Protein AF-A0A645EH35-F1 (afdb_monomer)

Organism: NCBI:txid1076179

Sequence (61 aa):
MQVPAQNCLMIGDTTVDILAGKAAGAQTVGVLCGFGEEGELRRAGADLIVKDLKELFDLFK

Radius of gyration: 11.14 Å; Cα contacts (8 Å, |Δi|>4): 104; chains: 1; bounding box: 26×24×26 Å

InterPro domains:
  IPR023214 HAD superfamily [G3DSA:3.40.50.1000] (1-61)
  IPR036412 HAD-like superfamily [SSF56784] (2-60)
  IPR050155 HAD-like hydrolase superfamily [PTHR43434] (2-60)

Structure (mmCIF, N/CA/C/O backbone):
data_AF-A0A645EH35-F1
#
_entry.id   AF-A0A645EH35-F1
#
loop_
_atom_site.group_PDB
_atom_site.id
_atom_site.type_symbol
_atom_site.label_atom_id
_atom_site.label_alt_id
_atom_site.label_comp_id
_atom_site.label_asym_id
_atom_site.label_entity_id
_atom_site.label_seq_id
_atom_site.pdbx_PDB_ins_code
_atom_site.Cartn_x
_atom_site.Cartn_y
_atom_site.Cartn_z
_atom_site.occupancy
_atom_site.B_iso_or_equiv
_atom_site.auth_seq_id
_atom_site.auth_comp_id
_atom_site.auth_asym_id
_atom_site.auth_atom_id
_atom_site.pdbx_PDB_model_num
ATOM 1 N N . MET A 1 1 ? -8.558 14.250 11.389 1.00 59.72 1 MET A N 1
ATOM 2 C CA . MET A 1 1 ? -9.743 13.537 10.859 1.00 59.72 1 MET A CA 1
ATOM 3 C C . MET A 1 1 ? -9.984 12.307 11.726 1.00 59.72 1 MET A C 1
ATOM 5 O O . MET A 1 1 ? -9.005 11.721 12.161 1.00 59.72 1 MET A O 1
ATOM 9 N N . GLN A 1 2 ? -11.237 11.957 12.027 1.00 90.81 2 GLN A N 1
ATOM 10 C CA . GLN A 1 2 ? -11.609 10.799 12.862 1.00 90.81 2 GLN A CA 1
ATOM 11 C C . GLN A 1 2 ? -12.226 9.698 11.981 1.00 90.81 2 GLN A C 1
ATOM 13 O O . GLN A 1 2 ? -13.394 9.354 12.128 1.00 90.81 2 GLN A O 1
ATOM 18 N N . VAL A 1 3 ? -11.465 9.214 10.995 1.00 96.75 3 VAL A N 1
ATOM 19 C CA . VAL A 1 3 ? -11.926 8.189 10.043 1.00 96.75 3 VAL A CA 1
ATOM 20 C C . VAL A 1 3 ? -11.325 6.836 10.444 1.00 96.75 3 VAL A C 1
ATOM 22 O O . VAL A 1 3 ? -10.113 6.777 10.660 1.00 96.75 3 VAL A O 1
ATOM 25 N N . PRO A 1 4 ? -12.127 5.760 10.563 1.00 97.75 4 PRO A N 1
ATOM 26 C CA . PRO A 1 4 ? -11.605 4.416 10.801 1.00 97.75 4 PRO A CA 1
ATOM 27 C C . PRO A 1 4 ? -10.666 3.973 9.676 1.00 97.75 4 PRO A C 1
ATOM 29 O O . PRO A 1 4 ? -10.975 4.182 8.507 1.00 97.75 4 PRO A O 1
ATOM 32 N N . ALA A 1 5 ? -9.564 3.299 10.010 1.00 97.50 5 ALA A N 1
ATOM 33 C CA . ALA A 1 5 ? -8.569 2.856 9.028 1.00 97.50 5 ALA A CA 1
ATOM 34 C C . ALA A 1 5 ? -9.148 1.949 7.927 1.00 97.50 5 ALA A C 1
ATOM 36 O O . ALA A 1 5 ? -8.716 2.016 6.785 1.00 97.50 5 ALA A O 1
ATOM 37 N N . GLN A 1 6 ? -10.180 1.172 8.253 1.00 97.56 6 GLN A N 1
ATOM 38 C CA . GLN A 1 6 ? -10.915 0.300 7.327 1.00 97.56 6 GLN A CA 1
ATOM 39 C C . GLN A 1 6 ? -11.577 1.072 6.172 1.00 97.56 6 GLN A C 1
ATOM 41 O O . GLN A 1 6 ? -11.824 0.504 5.115 1.00 97.56 6 GLN A O 1
ATOM 46 N N . ASN A 1 7 ? -11.861 2.362 6.383 1.00 97.31 7 ASN A N 1
ATOM 47 C CA . ASN A 1 7 ? -12.434 3.271 5.388 1.00 97.31 7 ASN A CA 1
ATOM 48 C C . ASN A 1 7 ? -11.355 4.124 4.701 1.00 97.31 7 ASN A C 1
ATOM 50 O O . ASN A 1 7 ? -11.677 5.087 4.005 1.00 97.31 7 ASN A O 1
ATOM 54 N N . CYS A 1 8 ? -10.082 3.813 4.937 1.00 97.31 8 CYS A N 1
ATOM 55 C CA . CYS A 1 8 ? -8.943 4.472 4.327 1.00 97.31 8 CYS A CA 1
ATOM 56 C C . CYS A 1 8 ? -8.226 3.507 3.379 1.00 97.31 8 CYS A C 1
ATOM 58 O O . CYS A 1 8 ? -8.174 2.295 3.598 1.00 97.31 8 CYS A O 1
ATOM 60 N N . LEU A 1 9 ? -7.608 4.088 2.356 1.00 97.69 9 LEU A N 1
ATOM 61 C CA . LEU A 1 9 ? -6.717 3.401 1.437 1.00 97.69 9 LEU A CA 1
ATOM 62 C C . LEU A 1 9 ? -5.305 3.950 1.632 1.00 97.69 9 LEU A C 1
ATOM 64 O O . LEU A 1 9 ? -5.069 5.138 1.412 1.00 97.69 9 LEU A O 1
ATOM 68 N N . MET A 1 10 ? -4.380 3.099 2.063 1.00 98.31 10 MET A N 1
ATOM 69 C CA . MET A 1 10 ? -2.962 3.437 2.131 1.00 98.31 10 MET A CA 1
ATOM 70 C C . MET A 1 10 ? -2.339 3.229 0.753 1.00 98.31 10 MET A C 1
ATOM 72 O O . MET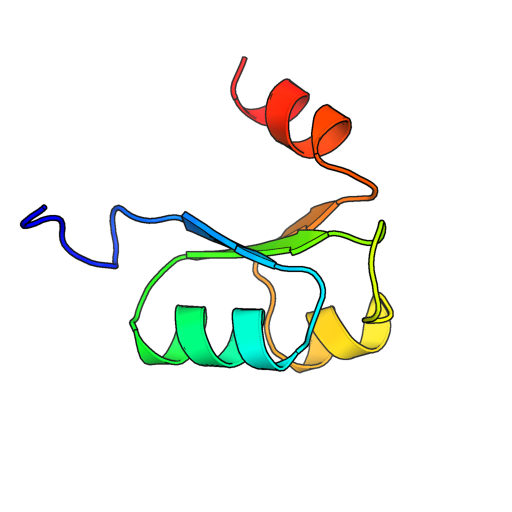 A 1 10 ? -2.409 2.131 0.206 1.00 98.31 10 MET A O 1
ATOM 76 N N . ILE A 1 11 ? -1.730 4.269 0.194 1.00 98.25 11 ILE A N 1
ATOM 77 C CA . ILE A 1 11 ? -1.066 4.224 -1.112 1.00 98.25 11 ILE A CA 1
ATOM 78 C C . ILE A 1 11 ? 0.405 4.547 -0.875 1.00 98.25 11 ILE A C 1
ATOM 80 O O . ILE A 1 11 ? 0.702 5.599 -0.310 1.00 98.25 11 ILE A O 1
ATOM 84 N N . GLY A 1 12 ? 1.309 3.668 -1.299 1.00 98.31 12 GLY A N 1
ATOM 85 C CA . GLY A 1 12 ? 2.744 3.884 -1.129 1.00 98.31 12 GLY A CA 1
ATOM 86 C C . GLY A 1 12 ? 3.593 3.064 -2.086 1.00 98.31 12 GLY A C 1
ATOM 87 O O . GLY A 1 12 ? 3.113 2.130 -2.729 1.00 98.31 12 GLY A O 1
ATOM 88 N N . ASP A 1 13 ? 4.853 3.449 -2.216 1.00 98.50 13 ASP A N 1
ATOM 89 C CA . ASP A 1 13 ? 5.813 2.857 -3.146 1.00 98.50 13 ASP A CA 1
ATOM 90 C C . ASP A 1 13 ? 6.834 1.952 -2.450 1.00 98.50 13 ASP A C 1
ATOM 92 O O . ASP A 1 13 ? 7.627 1.304 -3.126 1.00 98.50 13 ASP A O 1
ATOM 96 N N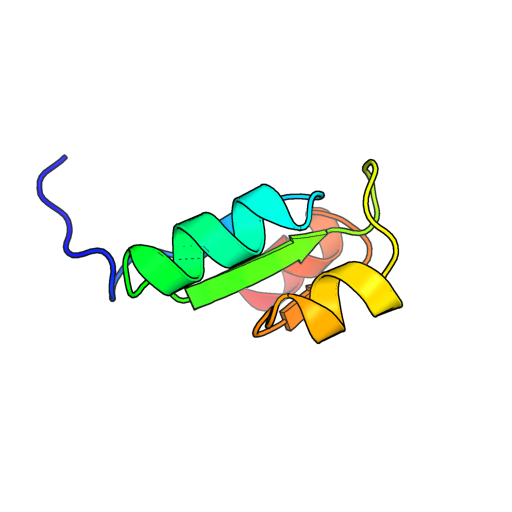 . THR A 1 14 ? 6.822 1.868 -1.118 1.00 98.56 14 THR A N 1
ATOM 97 C CA . THR A 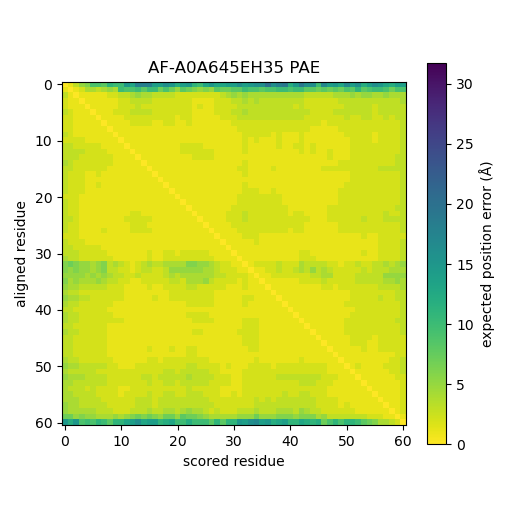1 14 ? 7.740 1.016 -0.355 1.00 98.56 14 THR A CA 1
ATOM 98 C C . THR A 1 14 ? 7.008 -0.089 0.398 1.00 98.56 14 THR A C 1
ATOM 100 O O . THR A 1 14 ? 5.817 -0.012 0.704 1.00 98.56 14 THR A O 1
ATOM 103 N N . THR A 1 15 ? 7.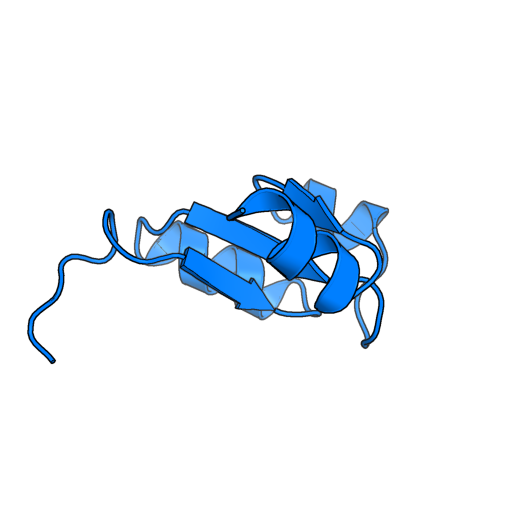741 -1.140 0.769 1.00 98.50 15 THR A N 1
ATOM 104 C CA . THR A 1 15 ? 7.193 -2.222 1.599 1.00 98.50 15 THR A CA 1
ATOM 105 C C . THR A 1 15 ? 6.721 -1.726 2.966 1.00 98.50 15 THR A C 1
ATOM 107 O O . THR A 1 15 ? 5.754 -2.264 3.502 1.00 98.50 15 THR A O 1
ATOM 110 N N . VAL A 1 16 ? 7.350 -0.683 3.520 1.00 98.56 16 VAL A N 1
ATOM 111 C CA . VAL A 1 16 ? 6.971 -0.104 4.818 1.00 98.56 16 VAL A CA 1
ATOM 112 C C . VAL A 1 16 ? 5.587 0.538 4.754 1.00 98.56 16 VAL A C 1
ATOM 114 O O . VAL A 1 16 ? 4.818 0.370 5.699 1.00 98.56 16 VAL A O 1
ATOM 117 N N . ASP A 1 17 ? 5.224 1.184 3.643 1.00 98.50 17 ASP A N 1
ATOM 118 C CA . ASP A 1 17 ? 3.884 1.759 3.464 1.00 98.50 17 ASP A CA 1
ATOM 119 C C . ASP A 1 17 ? 2.804 0.674 3.506 1.00 98.50 17 ASP A C 1
ATOM 121 O O . ASP A 1 17 ? 1.788 0.805 4.194 1.00 98.50 17 ASP A O 1
ATOM 125 N N . ILE A 1 18 ? 3.062 -0.438 2.811 1.00 98.75 18 ILE A N 1
ATOM 126 C CA . ILE A 1 18 ? 2.161 -1.590 2.764 1.00 98.75 18 ILE A CA 1
ATOM 127 C C . ILE A 1 18 ? 2.019 -2.212 4.152 1.00 98.75 18 ILE A C 1
ATOM 129 O O . ILE A 1 18 ? 0.901 -2.410 4.630 1.00 98.75 18 ILE A O 1
ATOM 133 N N . LEU A 1 19 ? 3.136 -2.478 4.830 1.00 98.75 19 LEU A N 1
ATOM 134 C CA . LEU A 1 19 ? 3.122 -3.068 6.168 1.00 98.75 19 LEU A CA 1
ATOM 135 C C . LEU A 1 19 ? 2.417 -2.154 7.179 1.00 98.75 19 LEU A C 1
ATOM 137 O O . LEU A 1 19 ? 1.637 -2.644 7.995 1.00 98.75 19 LEU A O 1
ATOM 141 N N . ALA A 1 20 ? 2.633 -0.839 7.103 1.00 98.69 20 ALA A N 1
ATOM 142 C CA . ALA A 1 20 ? 1.973 0.136 7.966 1.00 98.69 20 ALA A CA 1
ATOM 143 C C . ALA A 1 20 ? 0.456 0.179 7.728 1.00 98.69 20 ALA A C 1
ATOM 145 O O . ALA A 1 20 ? -0.316 0.118 8.687 1.00 98.69 20 ALA A O 1
ATOM 146 N N . GLY A 1 21 ? 0.019 0.222 6.465 1.00 98.56 21 GLY A N 1
ATOM 147 C CA . GLY A 1 21 ? -1.401 0.188 6.115 1.00 98.56 21 GLY A CA 1
ATOM 148 C C . GLY A 1 21 ? -2.085 -1.087 6.612 1.00 98.56 21 GLY A C 1
ATOM 149 O O . GLY A 1 21 ? -3.133 -1.019 7.259 1.00 98.56 21 GLY A O 1
ATOM 150 N N . LYS A 1 22 ? -1.443 -2.245 6.418 1.00 98.50 22 LYS A N 1
ATOM 151 C CA . LYS A 1 22 ? -1.934 -3.531 6.932 1.00 98.50 22 LYS A CA 1
ATOM 152 C C . LYS A 1 22 ? -2.000 -3.574 8.453 1.00 98.50 22 LYS A C 1
ATOM 154 O O . LYS A 1 22 ? -3.021 -3.993 8.994 1.00 98.50 22 LYS A O 1
ATOM 159 N N . ALA A 1 23 ? -0.961 -3.106 9.143 1.00 98.56 23 ALA A N 1
ATOM 160 C CA . ALA A 1 23 ? -0.937 -3.047 10.604 1.00 98.56 23 ALA A CA 1
ATOM 161 C C . ALA A 1 23 ? -2.032 -2.125 11.169 1.00 98.56 23 ALA A C 1
ATOM 163 O O . ALA A 1 23 ? -2.591 -2.410 12.226 1.00 98.56 23 ALA A O 1
ATOM 164 N N . ALA A 1 24 ? -2.373 -1.051 10.452 1.00 98.06 24 ALA A N 1
ATOM 165 C CA . ALA A 1 24 ? -3.476 -0.161 10.804 1.00 98.06 24 ALA A CA 1
ATOM 166 C C . ALA A 1 24 ? -4.868 -0.743 10.486 1.00 98.06 24 ALA A C 1
ATOM 168 O O . ALA A 1 24 ? -5.869 -0.208 10.962 1.00 98.06 24 ALA A O 1
ATOM 169 N N . GLY A 1 25 ? -4.957 -1.821 9.699 1.00 98.06 25 GLY A N 1
ATOM 170 C CA . GLY A 1 25 ? -6.222 -2.396 9.233 1.00 98.06 25 GLY A CA 1
ATOM 171 C C . GLY A 1 25 ? -6.844 -1.657 8.042 1.00 98.06 25 GLY A C 1
ATOM 172 O O . GLY A 1 25 ? -8.056 -1.741 7.845 1.00 98.06 25 GLY A O 1
ATOM 173 N N . ALA A 1 26 ? -6.037 -0.920 7.276 1.00 98.56 26 ALA A N 1
ATOM 174 C CA . ALA A 1 26 ? -6.439 -0.278 6.029 1.00 98.56 26 ALA A CA 1
ATOM 175 C C . ALA A 1 26 ? -6.227 -1.205 4.822 1.00 98.56 26 ALA A C 1
ATOM 177 O O . ALA A 1 26 ? -5.408 -2.130 4.855 1.00 98.56 26 ALA A O 1
ATOM 178 N N . GLN A 1 27 ? -6.936 -0.916 3.730 1.00 98.25 27 GLN A N 1
ATOM 179 C CA . GLN A 1 27 ? -6.597 -1.469 2.417 1.00 98.25 27 GLN A CA 1
ATOM 180 C C . GLN A 1 27 ? -5.301 -0.825 1.912 1.00 98.25 27 GLN A C 1
ATOM 182 O O . GLN A 1 27 ? -5.022 0.333 2.240 1.00 98.25 27 GLN A O 1
ATOM 187 N N . THR A 1 28 ? -4.513 -1.546 1.115 1.00 98.75 28 THR A N 1
ATOM 188 C CA . THR A 1 28 ? -3.203 -1.064 0.654 1.00 98.75 28 THR A CA 1
ATOM 189 C C . THR A 1 28 ? -3.012 -1.180 -0.856 1.00 98.75 28 THR A C 1
ATOM 191 O O . THR A 1 28 ? -3.325 -2.201 -1.466 1.00 98.75 28 THR A O 1
ATOM 194 N N . VAL A 1 29 ? -2.453 -0.134 -1.465 1.00 98.69 29 VAL A N 1
ATOM 195 C CA . VAL A 1 29 ? -2.072 -0.090 -2.882 1.00 98.69 29 VAL A CA 1
ATOM 196 C C . VAL A 1 29 ? -0.585 0.222 -2.995 1.00 98.69 29 VAL A C 1
ATOM 198 O O . VAL A 1 29 ? -0.125 1.252 -2.505 1.00 98.69 29 VAL A O 1
ATOM 201 N N . GLY A 1 30 ? 0.148 -0.658 -3.672 1.00 98.62 30 GLY A N 1
ATOM 202 C CA . GLY A 1 30 ? 1.517 -0.409 -4.108 1.00 98.62 30 GLY A CA 1
ATOM 203 C C . GLY A 1 30 ? 1.550 0.374 -5.421 1.00 98.62 30 GLY A C 1
ATOM 204 O O . GLY A 1 30 ? 0.80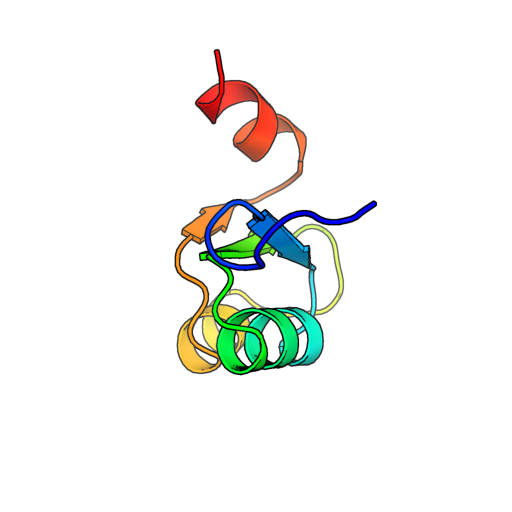9 0.038 -6.345 1.00 98.62 30 GLY A O 1
ATOM 205 N N . VAL A 1 31 ? 2.416 1.380 -5.538 1.00 98.38 31 VAL A N 1
ATOM 206 C CA . VAL A 1 31 ? 2.659 2.093 -6.807 1.00 98.38 31 VAL A CA 1
ATOM 207 C C . VAL A 1 31 ? 4.095 1.874 -7.286 1.00 98.38 31 VAL A C 1
ATOM 209 O O . VAL A 1 31 ? 5.040 2.041 -6.522 1.00 98.38 31 VAL A O 1
ATOM 212 N N . LEU A 1 32 ? 4.276 1.516 -8.560 1.00 98.38 32 LEU A N 1
ATOM 213 C CA . LEU A 1 32 ? 5.589 1.171 -9.138 1.00 98.38 32 LEU A CA 1
ATOM 214 C C . LEU A 1 32 ? 6.373 2.375 -9.685 1.00 98.38 32 LEU A C 1
ATOM 216 O O . LEU A 1 32 ? 7.371 2.209 -10.383 1.00 98.38 32 LEU A O 1
ATOM 220 N N . CYS A 1 33 ? 5.934 3.597 -9.386 1.00 95.88 33 CYS A N 1
ATOM 221 C CA . CYS A 1 33 ? 6.619 4.826 -9.789 1.00 95.88 33 CYS A CA 1
ATOM 222 C C . CYS A 1 33 ? 7.644 5.332 -8.753 1.00 95.88 33 CYS A C 1
ATOM 224 O O . CYS A 1 33 ? 8.119 6.459 -8.887 1.00 95.88 33 CYS A O 1
ATOM 226 N N . GLY A 1 34 ? 7.954 4.530 -7.727 1.00 94.19 34 GLY A N 1
ATOM 227 C CA . GLY A 1 34 ? 8.902 4.854 -6.657 1.00 94.19 34 GLY A CA 1
ATOM 228 C C . GLY A 1 34 ? 9.947 3.757 -6.422 1.00 94.19 34 GLY A C 1
ATOM 229 O O . GLY A 1 34 ? 10.490 3.219 -7.385 1.00 94.19 34 GLY A O 1
ATOM 230 N N . PHE A 1 35 ? 10.282 3.469 -5.161 1.00 95.75 35 PHE A N 1
ATOM 231 C CA . PHE A 1 35 ? 11.456 2.653 -4.810 1.00 95.75 35 PHE A CA 1
ATOM 232 C C . PHE A 1 35 ? 11.230 1.138 -4.781 1.00 95.75 35 PHE A C 1
ATOM 234 O O . PHE A 1 35 ? 12.169 0.393 -5.054 1.00 95.75 35 PHE A O 1
ATOM 241 N N . GLY A 1 36 ? 10.046 0.671 -4.390 1.00 96.38 36 GLY A N 1
ATOM 242 C CA . GLY A 1 36 ? 9.767 -0.752 -4.215 1.00 96.38 36 GLY A CA 1
ATOM 243 C C . GLY A 1 36 ? 9.502 -1.473 -5.532 1.00 96.38 36 GLY A C 1
ATOM 244 O O . GLY A 1 36 ? 8.840 -0.953 -6.432 1.00 96.38 36 GLY A O 1
ATOM 245 N N . GLU A 1 37 ? 9.969 -2.715 -5.624 1.00 97.94 37 GLU A N 1
ATOM 246 C CA . GLU A 1 37 ? 9.668 -3.579 -6.765 1.00 97.94 37 GLU A CA 1
ATOM 247 C C . GLU A 1 37 ? 8.330 -4.313 -6.576 1.00 97.94 37 GLU A C 1
ATOM 249 O O . GLU A 1 37 ? 7.945 -4.666 -5.458 1.00 97.94 37 GLU A O 1
ATOM 254 N N . GLU A 1 38 ? 7.636 -4.645 -7.672 1.00 98.38 38 GLU A N 1
ATOM 255 C CA . GLU A 1 38 ? 6.329 -5.327 -7.622 1.00 98.38 38 GLU A CA 1
ATOM 256 C C . GLU A 1 38 ? 6.355 -6.586 -6.745 1.00 98.38 38 GLU A C 1
ATOM 258 O O . GLU A 1 38 ? 5.457 -6.814 -5.931 1.00 98.38 38 GLU A O 1
ATOM 263 N N . GLY A 1 39 ? 7.409 -7.396 -6.875 1.00 98.56 39 GLY A N 1
ATOM 264 C CA . GLY A 1 39 ? 7.566 -8.616 -6.090 1.00 98.56 39 GLY A CA 1
ATOM 265 C C . GLY A 1 39 ? 7.700 -8.350 -4.589 1.00 98.56 39 GLY A C 1
ATOM 266 O O . GLY A 1 39 ? 7.185 -9.125 -3.783 1.00 98.56 39 GLY A O 1
ATOM 267 N N . GLU A 1 40 ? 8.370 -7.267 -4.199 1.00 98.56 40 GLU A N 1
ATOM 268 C CA . GLU A 1 40 ? 8.527 -6.868 -2.798 1.00 98.56 40 GLU A CA 1
ATOM 269 C C . GLU A 1 40 ? 7.207 -6.372 -2.216 1.00 98.56 40 GLU A C 1
ATOM 271 O O . GLU A 1 40 ? 6.801 -6.828 -1.145 1.00 98.56 40 GLU A O 1
ATOM 276 N N . LEU A 1 41 ? 6.498 -5.513 -2.952 1.00 98.75 41 LEU A N 1
ATOM 277 C CA . LEU A 1 41 ? 5.198 -4.977 -2.549 1.00 98.75 41 LEU A CA 1
ATOM 278 C C . LEU A 1 41 ? 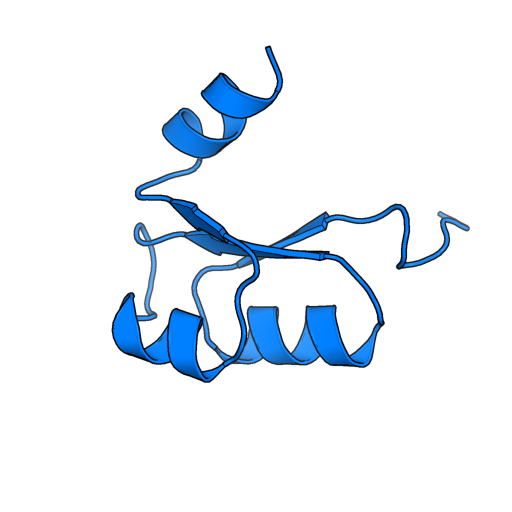4.140 -6.088 -2.435 1.00 98.75 41 LEU A C 1
ATOM 280 O O . LEU A 1 41 ? 3.374 -6.118 -1.468 1.00 98.75 41 LEU A O 1
ATOM 284 N N . ARG A 1 42 ? 4.146 -7.071 -3.351 1.00 98.62 42 ARG A N 1
ATOM 285 C CA . ARG A 1 42 ? 3.291 -8.270 -3.255 1.00 98.62 42 ARG A CA 1
ATOM 286 C C . ARG A 1 42 ? 3.591 -9.081 -2.002 1.00 98.62 42 ARG A C 1
ATOM 288 O O . ARG A 1 42 ? 2.663 -9.463 -1.296 1.00 98.62 42 ARG A O 1
ATOM 295 N N . ARG A 1 43 ? 4.871 -9.344 -1.712 1.00 98.69 43 ARG A N 1
ATOM 296 C CA . ARG A 1 43 ? 5.278 -10.097 -0.511 1.00 98.69 43 ARG A CA 1
ATOM 297 C C . ARG A 1 43 ? 4.948 -9.354 0.783 1.00 98.69 43 ARG A C 1
ATOM 299 O O . ARG A 1 43 ? 4.610 -10.004 1.766 1.00 98.69 43 ARG A O 1
ATOM 306 N N . ALA A 1 44 ? 5.008 -8.022 0.775 1.00 98.56 44 ALA A N 1
ATOM 307 C CA . ALA A 1 44 ? 4.573 -7.183 1.892 1.00 98.56 44 ALA A CA 1
ATOM 308 C C . ALA A 1 44 ? 3.045 -7.195 2.096 1.00 98.56 44 ALA A C 1
ATOM 310 O O . ALA A 1 44 ? 2.562 -6.753 3.137 1.00 98.56 44 ALA A O 1
ATOM 311 N N . GLY A 1 45 ? 2.286 -7.728 1.133 1.00 98.56 45 GLY A N 1
ATOM 312 C CA . GLY A 1 45 ? 0.846 -7.926 1.231 1.00 98.56 45 GLY A CA 1
ATOM 313 C C . GLY A 1 45 ? 0.014 -6.805 0.618 1.00 98.56 45 GLY A C 1
ATOM 314 O O . GLY A 1 45 ? -1.087 -6.569 1.100 1.00 98.56 45 GLY A O 1
ATOM 315 N N . ALA A 1 46 ? 0.506 -6.096 -0.403 1.00 98.56 46 ALA A N 1
ATOM 316 C CA . ALA A 1 46 ? -0.299 -5.103 -1.116 1.00 98.56 46 ALA A CA 1
ATOM 317 C C . ALA A 1 46 ? -1.591 -5.740 -1.668 1.00 98.56 46 ALA A C 1
ATOM 319 O O . ALA A 1 46 ? -1.522 -6.791 -2.309 1.00 98.56 46 ALA A O 1
ATOM 320 N N . ASP A 1 47 ? -2.756 -5.121 -1.429 1.00 98.56 47 ASP A N 1
ATOM 321 C CA . ASP A 1 47 ? -4.038 -5.617 -1.968 1.00 98.56 47 ASP A CA 1
ATOM 322 C C . ASP A 1 47 ? -4.120 -5.425 -3.482 1.00 98.56 47 ASP A C 1
ATOM 324 O O . ASP A 1 47 ? -4.686 -6.249 -4.202 1.00 98.56 47 ASP A O 1
ATOM 328 N N . LEU A 1 48 ? -3.531 -4.332 -3.960 1.00 98.38 48 LEU A N 1
ATOM 329 C CA . LEU A 1 48 ? -3.430 -3.988 -5.367 1.00 98.38 48 LEU A CA 1
ATOM 330 C C . LEU A 1 48 ? -2.058 -3.372 -5.637 1.00 98.38 48 LEU A C 1
ATOM 332 O O . LEU A 1 48 ? -1.486 -2.705 -4.777 1.00 98.38 48 LEU A O 1
ATOM 336 N N . ILE A 1 49 ? -1.532 -3.581 -6.839 1.00 98.62 49 ILE A N 1
ATOM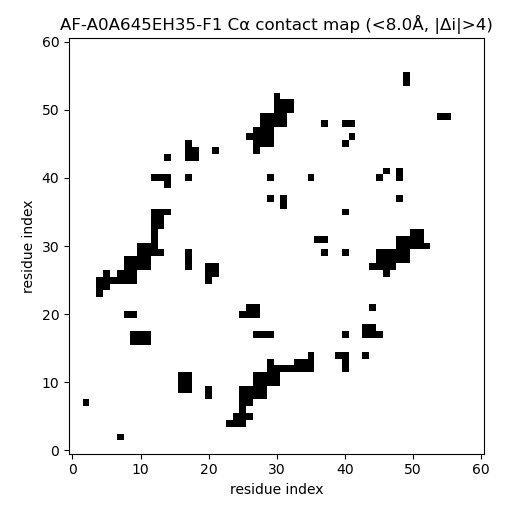 337 C CA . ILE A 1 49 ? -0.349 -2.876 -7.326 1.00 98.62 49 ILE A CA 1
ATOM 338 C C . ILE A 1 49 ? -0.695 -2.264 -8.673 1.00 98.62 49 ILE A C 1
ATOM 340 O O . ILE A 1 49 ? -1.290 -2.934 -9.516 1.00 98.62 49 ILE A O 1
ATOM 344 N N . VAL A 1 50 ? -0.321 -1.004 -8.852 1.00 98.44 50 VAL A N 1
ATOM 345 C CA . VAL A 1 50 ? -0.504 -0.247 -10.092 1.00 98.44 50 VAL A CA 1
ATOM 346 C C . VAL A 1 50 ? 0.825 0.352 -10.534 1.00 98.44 50 VAL A C 1
ATOM 348 O O . VAL A 1 50 ?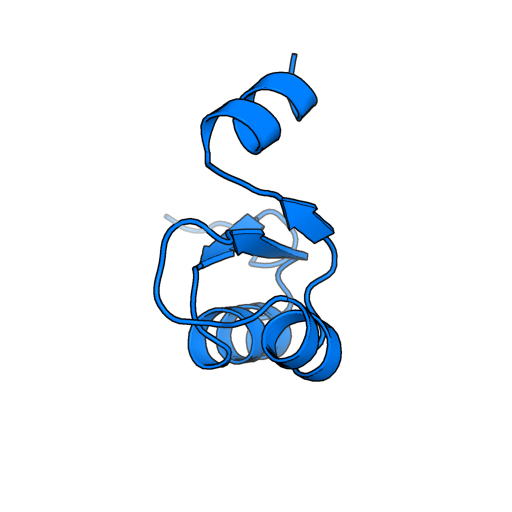 1.735 0.574 -9.729 1.00 98.44 50 VAL A O 1
ATOM 351 N N . LYS A 1 51 ? 0.941 0.655 -11.821 1.00 97.94 51 LYS A N 1
ATOM 352 C CA . LYS A 1 51 ? 2.136 1.264 -12.396 1.00 97.94 51 LYS A CA 1
ATOM 353 C C . LYS A 1 51 ? 2.386 2.667 -11.846 1.00 97.94 51 LYS A C 1
ATOM 355 O O . LYS A 1 51 ? 3.522 3.014 -11.538 1.00 97.94 51 LYS A O 1
ATOM 360 N N . ASP A 1 52 ? 1.336 3.476 -11.753 1.00 97.31 52 ASP A N 1
ATOM 361 C CA . ASP A 1 52 ? 1.399 4.874 -11.336 1.00 97.31 52 ASP A CA 1
ATOM 362 C C . ASP A 1 52 ? 0.042 5.370 -10.800 1.00 97.31 52 ASP A C 1
ATOM 364 O O . ASP A 1 52 ? -0.971 4.665 -10.816 1.00 97.31 52 ASP A O 1
ATOM 368 N N . LEU A 1 53 ? 0.010 6.613 -10.312 1.00 95.12 53 LEU A N 1
ATOM 369 C CA . LEU A 1 53 ? -1.209 7.226 -9.777 1.00 95.12 53 LEU A CA 1
ATOM 370 C C . LEU A 1 53 ? -2.291 7.470 -10.839 1.00 95.12 53 LEU A C 1
ATOM 372 O O . LEU A 1 53 ? -3.460 7.603 -10.478 1.00 95.12 53 LEU A O 1
ATOM 376 N N . LYS A 1 54 ? -1.938 7.541 -12.130 1.00 96.75 54 LYS A N 1
ATOM 377 C CA . LYS A 1 54 ? -2.933 7.713 -13.194 1.00 96.75 54 LYS A CA 1
ATOM 378 C C . LYS A 1 54 ? -3.740 6.430 -13.356 1.00 96.75 54 LYS A C 1
ATOM 380 O O . LYS A 1 54 ? -4.963 6.506 -13.432 1.00 96.75 54 LYS A O 1
ATOM 385 N N . GLU A 1 55 ? -3.074 5.279 -13.377 1.00 97.31 55 GLU A N 1
ATOM 386 C CA . GLU A 1 55 ? -3.756 3.982 -13.386 1.00 97.31 55 GLU A CA 1
ATOM 387 C C . GLU A 1 55 ? -4.668 3.832 -12.165 1.00 97.31 55 GLU A C 1
ATOM 389 O O . GLU A 1 55 ? -5.826 3.455 -12.322 1.00 97.31 55 GLU A O 1
ATOM 394 N N . LEU A 1 56 ? -4.200 4.224 -10.971 1.00 96.06 56 LEU A N 1
ATOM 395 C CA . LEU A 1 56 ? -5.046 4.221 -9.775 1.00 96.06 56 LEU A CA 1
ATOM 396 C C . LEU A 1 56 ? -6.284 5.108 -9.938 1.00 96.06 56 LEU A C 1
ATOM 398 O O . LEU A 1 56 ? -7.394 4.684 -9.633 1.00 96.06 56 LEU A O 1
ATOM 402 N N . PHE A 1 57 ? -6.099 6.339 -10.413 1.00 95.38 57 PHE A N 1
ATOM 403 C CA . PHE A 1 57 ? -7.191 7.287 -10.617 1.00 95.38 57 PHE A CA 1
ATOM 404 C C . PHE A 1 57 ? -8.235 6.764 -11.610 1.00 95.38 57 PHE A C 1
ATOM 406 O O . PHE A 1 57 ? -9.433 6.961 -11.409 1.00 95.38 57 PHE A O 1
ATOM 413 N N . ASP A 1 58 ? -7.796 6.071 -12.661 1.00 97.12 58 ASP A N 1
ATOM 414 C CA . ASP A 1 58 ? -8.685 5.495 -13.668 1.00 97.12 58 ASP A CA 1
ATOM 415 C C . ASP A 1 58 ? -9.591 4.374 -13.101 1.00 97.12 58 ASP A C 1
ATOM 417 O O . ASP A 1 58 ? -10.640 4.114 -13.688 1.00 97.12 58 ASP A O 1
ATOM 421 N N . LEU A 1 59 ? -9.263 3.775 -11.943 1.00 94.44 59 LEU A N 1
ATOM 422 C CA . LEU A 1 59 ? -10.090 2.762 -11.259 1.00 94.44 59 LEU A CA 1
ATOM 423 C C . LEU A 1 59 ? -11.247 3.338 -10.423 1.00 94.44 59 LEU A C 1
ATOM 425 O O . LEU A 1 59 ? -12.169 2.598 -10.087 1.00 94.44 59 LEU A O 1
ATOM 429 N N . PHE A 1 60 ? -11.206 4.625 -10.064 1.00 89.81 60 PHE A N 1
ATOM 430 C CA . PHE A 1 60 ? -12.229 5.285 -9.231 1.00 89.81 60 PHE A CA 1
ATOM 431 C C . PHE A 1 60 ? -13.267 6.077 -10.038 1.00 89.81 60 PHE A C 1
ATOM 433 O O . PHE A 1 60 ? -14.040 6.845 -9.463 1.00 89.81 60 PHE A O 1
ATOM 440 N N . LYS A 1 61 ? -13.249 5.934 -11.362 1.00 76.12 61 LYS A N 1
ATOM 441 C CA . LYS A 1 61 ? -14.216 6.570 -12.259 1.00 76.12 61 LYS A CA 1
ATOM 442 C C 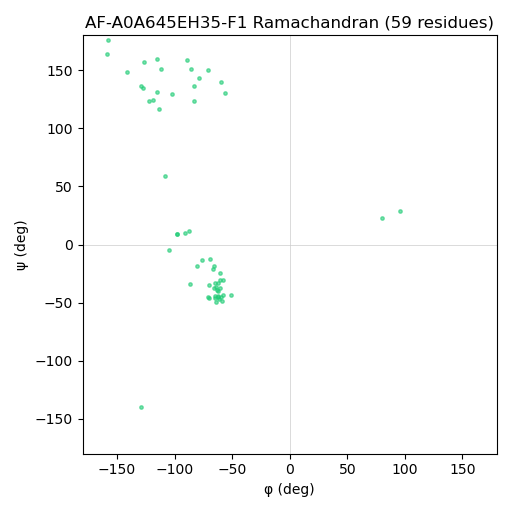. LYS A 1 61 ? -15.554 5.846 -12.288 1.00 76.12 61 LYS A C 1
ATOM 444 O O . LYS A 1 61 ? -15.560 4.601 -12.197 1.00 76.12 61 LYS A O 1
#

Foldseek 3Di:
DPDQLCPDEQEEADLVSLLVSVVSNHQYEHEQPDDDDPVSNVVSPHPYYDPHVVRVVVVVD

Mean predicted aligned error: 2.23 Å

Secondary structure (DSSP, 8-state):
----GGG-EEEESSHHHHHHHHHHT-EEEEETTSS--HHHHHHTT-SEEESSHHHHHHTT-

Solvent-accessible surface area (backbone atoms only — not comparable to full-atom values): 3388 Å² total; per-residue (Å²): 135,95,71,61,41,71,84,37,74,36,75,32,30,42,44,65,45,28,42,50,19,50,74,61,50,22,45,23,33,30,30,56,77,57,84,33,50,72,71,51,28,51,71,44,59,32,75,41,75,38,65,36,72,66,61,53,54,65,70,74,110

pLDDT: mean 96.59, std 5.75, range [59.72, 98.75]

Nearest PDB structures (foldseek):
  3s6j-assembly3_C  TM=9.408E-01  e=1.232E-05  Pseudomonas syringae pv. tomato
  3s6j-assembly1_A  TM=9.491E-01  e=1.214E-04  Pseudomonas syringae pv. tomato
  3dv9-assembly1_A  TM=8.974E-01  e=5.070E-04  Phocaeicola vulgatus ATCC 8482
  3qu5-assembly1_A  TM=9.003E-01  e=6.283E-04  Bacteroides thetaiotaomicron
  2hcf-assembly1_A  TM=8.151E-01  e=4.395E-04  Chlorobaculum tepidum